Protein AF-A0AAV5LYI7-F1 (afdb_monomer)

Structure (mmCIF, N/CA/C/O backbone):
data_AF-A0AAV5LYI7-F1
#
_entry.id   AF-A0AAV5LYI7-F1
#
loop_
_atom_site.group_PDB
_atom_site.id
_atom_site.type_symbol
_atom_site.label_atom_id
_atom_site.label_alt_id
_atom_site.label_comp_id
_atom_site.label_asym_id
_atom_site.label_entity_id
_atom_site.lab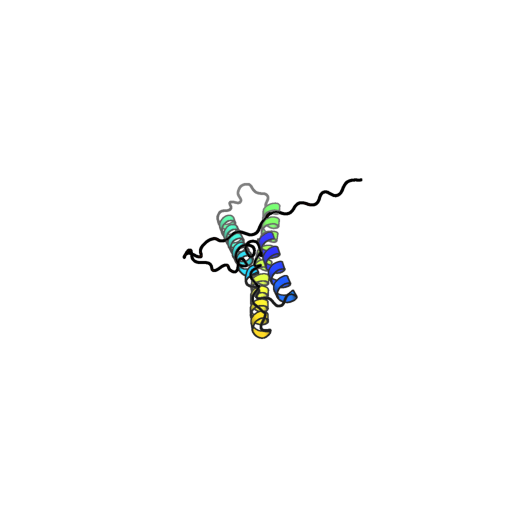el_seq_id
_atom_site.pdbx_PDB_ins_code
_atom_site.Cartn_x
_atom_site.Cartn_y
_atom_site.Cartn_z
_atom_site.occupancy
_atom_site.B_iso_or_equiv
_atom_site.auth_seq_id
_atom_site.auth_comp_id
_atom_site.auth_asym_id
_atom_site.auth_atom_id
_atom_site.pdbx_PDB_model_num
ATOM 1 N N . MET A 1 1 ? -6.287 7.628 2.946 1.00 91.44 1 MET A N 1
ATOM 2 C CA . MET A 1 1 ? -5.866 6.217 2.764 1.00 91.44 1 MET A CA 1
ATOM 3 C C . MET A 1 1 ? -6.330 5.652 1.419 1.00 91.44 1 MET A C 1
ATOM 5 O O . MET A 1 1 ? -5.469 5.401 0.588 1.00 91.44 1 MET A O 1
ATOM 9 N N . SER A 1 2 ? -7.636 5.504 1.145 1.00 94.38 2 SER A N 1
ATOM 10 C CA . SER A 1 2 ? -8.143 4.813 -0.065 1.00 94.38 2 SER A CA 1
ATOM 11 C C . SER A 1 2 ? -7.745 5.460 -1.397 1.00 94.38 2 SER A C 1
ATOM 13 O O . SER A 1 2 ? -7.255 4.774 -2.292 1.00 94.38 2 SER A O 1
ATOM 15 N N . ALA A 1 3 ? -7.916 6.780 -1.526 1.00 96.44 3 ALA A N 1
ATOM 16 C CA . ALA A 1 3 ? -7.575 7.503 -2.754 1.00 96.44 3 ALA A CA 1
ATOM 17 C C . ALA A 1 3 ? -6.075 7.408 -3.070 1.00 96.44 3 ALA A C 1
ATOM 19 O O . ALA A 1 3 ? -5.696 7.035 -4.176 1.00 96.44 3 ALA A O 1
ATOM 20 N N . GLU A 1 4 ? -5.228 7.677 -2.075 1.00 97.06 4 GLU A N 1
ATOM 21 C CA . GLU A 1 4 ? -3.770 7.576 -2.201 1.00 97.06 4 GLU A CA 1
ATOM 22 C C . GLU A 1 4 ? -3.329 6.137 -2.505 1.00 97.06 4 GLU A C 1
ATOM 24 O O . GLU A 1 4 ? -2.537 5.925 -3.415 1.00 97.06 4 GLU A O 1
ATOM 29 N N . SER A 1 5 ? -3.932 5.131 -1.861 1.00 96.00 5 SER A N 1
ATOM 30 C CA . SER A 1 5 ? -3.629 3.721 -2.159 1.00 96.00 5 SER A CA 1
ATOM 31 C C . SER A 1 5 ? -3.995 3.350 -3.599 1.00 96.00 5 SER A C 1
ATOM 33 O O . SER A 1 5 ? -3.229 2.697 -4.299 1.00 96.00 5 SER A O 1
ATOM 35 N N . SER A 1 6 ? -5.143 3.828 -4.085 1.00 96.56 6 SER A N 1
ATOM 36 C CA . SER A 1 6 ? -5.584 3.591 -5.465 1.00 96.56 6 SER A CA 1
ATOM 37 C C . SER A 1 6 ? -4.668 4.272 -6.484 1.00 96.56 6 SER A C 1
ATOM 39 O O . SER A 1 6 ? -4.447 3.739 -7.570 1.00 96.56 6 SER A O 1
ATOM 41 N N . LYS A 1 7 ? -4.135 5.457 -6.155 1.00 97.75 7 LYS A N 1
ATOM 42 C CA . LYS A 1 7 ? -3.123 6.138 -6.973 1.00 97.75 7 LYS A CA 1
ATOM 43 C C . LYS A 1 7 ? -1.820 5.343 -6.994 1.00 97.75 7 LYS A C 1
ATOM 45 O O . LYS A 1 7 ? -1.366 5.006 -8.078 1.00 97.75 7 LYS A O 1
ATOM 50 N N . ALA A 1 8 ? -1.296 4.957 -5.831 1.00 97.94 8 ALA A N 1
ATOM 51 C CA . ALA A 1 8 ? -0.081 4.153 -5.727 1.00 97.94 8 ALA A CA 1
ATOM 52 C C . ALA A 1 8 ? -0.185 2.842 -6.525 1.00 97.94 8 ALA A C 1
ATOM 54 O O . ALA A 1 8 ? 0.666 2.567 -7.364 1.00 97.94 8 ALA A O 1
ATOM 55 N N . LEU A 1 9 ? -1.255 2.062 -6.333 1.00 97.75 9 LEU A N 1
ATOM 56 C CA . LEU A 1 9 ? -1.458 0.798 -7.051 1.00 97.75 9 LEU A CA 1
ATOM 57 C C . LEU A 1 9 ? -1.556 0.987 -8.568 1.00 97.75 9 LEU A C 1
ATOM 59 O O . LEU A 1 9 ? -1.023 0.176 -9.322 1.00 97.75 9 LEU A O 1
ATOM 63 N N . ARG A 1 10 ? -2.205 2.062 -9.029 1.00 98.19 10 ARG A N 1
ATOM 64 C CA . ARG A 1 10 ? -2.276 2.379 -10.459 1.00 98.19 10 ARG A CA 1
ATOM 65 C C . ARG A 1 10 ? -0.913 2.756 -11.030 1.00 98.19 10 ARG A C 1
ATOM 67 O O . ARG A 1 10 ? -0.596 2.306 -12.128 1.00 98.19 10 ARG A O 1
ATOM 74 N N . GLU A 1 11 ? -0.121 3.549 -10.315 1.00 98.19 11 GLU A N 1
ATOM 75 C CA . GLU A 1 11 ? 1.241 3.892 -10.738 1.00 98.19 11 GLU A CA 1
ATOM 76 C C . GLU A 1 11 ? 2.127 2.642 -10.813 1.00 98.19 11 GLU A C 1
ATOM 78 O O . GLU A 1 11 ? 2.786 2.427 -11.825 1.00 98.19 11 GLU A O 1
ATOM 83 N N . LEU A 1 12 ? 2.061 1.753 -9.813 1.00 98.12 12 LEU A N 1
ATOM 84 C CA . LEU A 1 12 ? 2.777 0.470 -9.830 1.00 98.12 12 LEU A CA 1
ATOM 85 C C . LEU A 1 12 ? 2.350 -0.408 -11.016 1.00 98.12 12 LEU A C 1
ATOM 87 O O . LEU A 1 12 ? 3.196 -0.941 -11.730 1.00 98.12 12 LEU A O 1
ATOM 91 N N . ALA A 1 13 ? 1.045 -0.541 -11.264 1.00 98.31 13 ALA A N 1
ATOM 92 C CA . ALA A 1 13 ? 0.538 -1.311 -12.398 1.00 98.31 13 ALA A CA 1
ATOM 93 C C . ALA A 1 13 ? 0.966 -0.705 -13.745 1.00 98.31 13 ALA A C 1
ATOM 95 O O . ALA A 1 13 ? 1.312 -1.432 -14.677 1.00 98.31 13 ALA A O 1
ATOM 96 N N . THR A 1 14 ? 0.969 0.627 -13.839 1.00 97.88 14 THR A N 1
ATOM 97 C CA . THR A 1 14 ? 1.426 1.351 -15.029 1.00 97.88 14 THR A CA 1
ATOM 98 C C . THR A 1 14 ? 2.906 1.092 -15.267 1.00 97.88 14 THR A C 1
ATOM 100 O O . THR A 1 14 ? 3.254 0.673 -16.363 1.00 97.88 14 THR A O 1
ATOM 103 N N . ALA A 1 15 ? 3.741 1.225 -14.233 1.00 97.69 15 ALA A N 1
ATOM 104 C CA . ALA A 1 15 ? 5.176 0.964 -14.284 1.00 97.69 15 ALA A CA 1
ATOM 105 C C . ALA A 1 15 ? 5.505 -0.444 -14.803 1.00 97.69 15 ALA A C 1
ATOM 107 O O . ALA A 1 15 ? 6.341 -0.594 -15.693 1.00 97.69 15 ALA A O 1
ATOM 108 N N . ILE A 1 16 ? 4.792 -1.470 -14.325 1.00 98.00 16 ILE A N 1
ATOM 109 C CA . ILE A 1 16 ? 4.926 -2.844 -14.834 1.00 98.00 16 ILE A CA 1
ATOM 110 C C . ILE A 1 16 ? 4.546 -2.916 -16.316 1.00 98.00 16 ILE A C 1
ATOM 112 O O . ILE A 1 16 ? 5.291 -3.475 -17.118 1.00 98.00 16 ILE A O 1
ATOM 116 N N . LYS A 1 17 ? 3.401 -2.335 -16.695 1.00 97.94 17 LYS A N 1
ATOM 117 C CA . LYS A 1 17 ? 2.890 -2.366 -18.074 1.00 97.94 17 LYS A CA 1
ATOM 118 C C . LYS A 1 17 ? 3.830 -1.671 -19.062 1.00 97.94 17 LYS A C 1
ATOM 120 O O . LYS A 1 17 ? 3.960 -2.122 -20.196 1.00 97.94 17 LYS A O 1
ATOM 125 N N . THR A 1 18 ? 4.448 -0.566 -18.659 1.00 96.94 18 THR A N 1
ATOM 126 C CA . THR A 1 18 ? 5.344 0.235 -19.506 1.00 96.94 18 THR A CA 1
ATOM 127 C C . THR A 1 18 ? 6.814 -0.145 -19.356 1.00 96.94 18 THR A C 1
ATOM 129 O O . THR A 1 18 ? 7.649 0.397 -20.085 1.00 96.94 18 THR A O 1
ATOM 132 N N . MET A 1 19 ? 7.125 -1.072 -18.440 1.00 96.94 19 MET A N 1
ATOM 133 C CA . MET A 1 19 ? 8.480 -1.455 -18.033 1.00 96.94 19 MET A CA 1
ATOM 134 C C . MET A 1 19 ? 9.331 -0.236 -17.656 1.00 96.94 19 MET A C 1
ATOM 136 O O . MET A 1 19 ? 10.474 -0.095 -18.097 1.00 96.94 19 MET A O 1
ATOM 140 N N . THR A 1 20 ? 8.740 0.678 -16.887 1.00 97.06 20 THR A N 1
ATOM 141 C CA . THR A 1 20 ? 9.391 1.901 -16.403 1.00 97.06 20 THR A CA 1
ATOM 142 C C . THR A 1 20 ? 9.561 1.870 -14.893 1.00 97.06 20 THR A C 1
ATOM 144 O O . THR A 1 20 ? 8.746 1.269 -14.202 1.00 97.06 20 THR A O 1
ATOM 147 N N . GLU A 1 21 ? 10.570 2.564 -14.373 1.00 96.50 21 GLU A N 1
ATOM 148 C CA . GLU A 1 21 ? 10.820 2.661 -12.933 1.00 96.50 21 GLU A CA 1
ATOM 149 C C . GLU A 1 21 ? 9.567 3.107 -12.139 1.00 96.50 21 GLU A C 1
ATOM 151 O O . GLU A 1 21 ? 8.939 4.110 -12.492 1.00 96.50 21 GLU A O 1
ATOM 156 N N . PRO A 1 22 ? 9.197 2.410 -11.046 1.00 96.81 22 PRO A N 1
ATOM 157 C CA . PRO A 1 22 ? 7.951 2.638 -10.303 1.00 96.81 22 PRO A CA 1
ATOM 158 C C . PRO A 1 22 ? 8.010 3.809 -9.302 1.00 96.81 22 PRO A C 1
ATOM 160 O O . PRO A 1 22 ? 7.188 3.892 -8.388 1.00 96.81 22 PRO A O 1
ATOM 163 N N . SER A 1 23 ? 8.969 4.729 -9.444 1.00 94.62 23 SER A N 1
ATOM 164 C CA . SER A 1 23 ? 9.221 5.811 -8.478 1.00 94.62 23 SER A CA 1
ATOM 165 C C . SER A 1 23 ? 8.045 6.783 -8.304 1.00 94.62 23 SER A C 1
ATOM 167 O O . SER A 1 23 ? 7.903 7.380 -7.234 1.00 94.62 23 SER A O 1
ATOM 169 N N . SER A 1 24 ? 7.162 6.903 -9.303 1.00 94.94 24 SER A N 1
ATOM 170 C CA . SER A 1 24 ? 5.952 7.736 -9.237 1.00 94.94 24 SER A CA 1
ATOM 171 C C . SER A 1 24 ? 4.923 7.246 -8.210 1.00 94.94 24 SER A C 1
ATOM 173 O O . SER A 1 24 ? 4.087 8.031 -7.762 1.00 94.94 24 SER A O 1
ATOM 175 N N . ALA A 1 25 ? 4.986 5.977 -7.791 1.00 96.81 25 ALA A N 1
ATOM 176 C CA . ALA A 1 25 ? 4.080 5.417 -6.790 1.00 96.81 25 ALA A CA 1
ATOM 177 C C . ALA A 1 25 ? 4.434 5.831 -5.349 1.00 96.81 25 ALA A C 1
ATOM 179 O O . ALA A 1 25 ? 3.549 5.888 -4.489 1.00 96.81 25 ALA A O 1
ATOM 180 N N . SER A 1 26 ? 5.711 6.127 -5.075 1.00 95.81 26 SER A N 1
ATOM 181 C CA . SER A 1 26 ? 6.232 6.358 -3.720 1.00 95.81 26 SER A CA 1
ATOM 182 C C . SER A 1 26 ? 5.535 7.495 -2.962 1.00 95.81 26 SER A C 1
ATOM 184 O O . SER A 1 26 ? 5.152 7.267 -1.814 1.00 95.81 26 SER A O 1
ATOM 186 N N . PRO A 1 27 ? 5.281 8.682 -3.554 1.00 97.56 27 PRO A N 1
ATOM 187 C CA . PRO A 1 27 ? 4.596 9.764 -2.846 1.00 97.56 27 PRO A CA 1
ATOM 188 C C . PRO A 1 27 ? 3.196 9.364 -2.368 1.00 97.56 27 PRO A C 1
ATOM 190 O O . PRO A 1 27 ? 2.806 9.668 -1.244 1.00 97.56 27 PRO A O 1
ATOM 193 N N 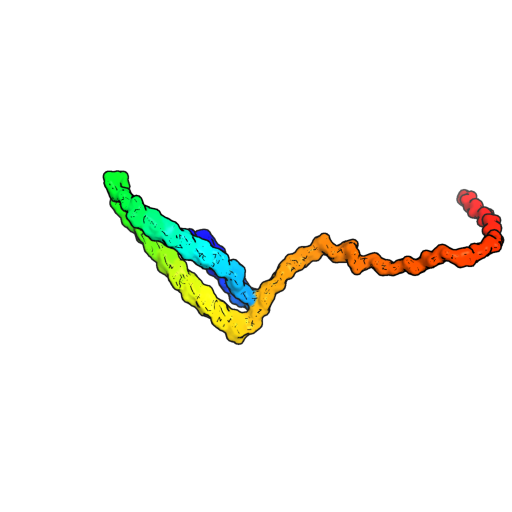. TYR A 1 28 ? 2.451 8.623 -3.191 1.00 98.00 28 TYR A N 1
ATOM 194 C CA . TYR A 1 28 ? 1.108 8.158 -2.846 1.00 98.00 28 TYR A CA 1
ATOM 195 C C . TYR A 1 28 ? 1.134 7.088 -1.745 1.00 98.00 28 TYR A C 1
ATOM 197 O O . TYR A 1 28 ? 0.281 7.084 -0.853 1.00 98.00 28 TYR A O 1
ATOM 205 N N . LEU A 1 29 ? 2.133 6.200 -1.764 1.00 96.75 29 LEU A N 1
ATOM 206 C CA . LEU A 1 29 ? 2.343 5.226 -0.694 1.00 96.75 29 LEU A CA 1
ATOM 207 C C . LEU A 1 29 ? 2.649 5.930 0.636 1.00 96.75 29 LEU A C 1
ATOM 209 O O . LEU A 1 29 ? 1.989 5.640 1.634 1.00 96.75 29 LEU A O 1
ATOM 213 N N . GLU A 1 30 ? 3.559 6.899 0.654 1.00 97.56 30 GLU A N 1
ATOM 214 C CA . GLU A 1 30 ? 3.892 7.645 1.874 1.00 97.56 30 GLU A CA 1
ATOM 215 C C . GLU A 1 30 ? 2.717 8.498 2.377 1.00 97.56 30 GLU A C 1
ATOM 217 O O . GLU A 1 30 ? 2.396 8.470 3.568 1.00 97.56 30 GLU A O 1
ATOM 222 N N . ASN A 1 31 ? 1.969 9.151 1.482 1.00 97.62 31 ASN A N 1
ATOM 223 C CA . ASN A 1 31 ? 0.736 9.855 1.845 1.00 97.62 31 ASN A CA 1
ATOM 224 C C . ASN A 1 31 ? -0.307 8.914 2.467 1.00 97.62 31 ASN A C 1
ATOM 226 O O . ASN A 1 31 ? -1.011 9.289 3.409 1.00 97.62 31 ASN A O 1
ATOM 230 N N . SER A 1 32 ? -0.419 7.677 1.969 1.00 96.25 32 SER A N 1
ATOM 231 C CA . SER A 1 32 ? -1.333 6.688 2.543 1.00 96.25 32 SER A CA 1
ATOM 232 C C . SER A 1 32 ? -0.946 6.318 3.982 1.00 96.25 32 SER A C 1
ATOM 234 O O . SER A 1 32 ? -1.827 6.279 4.846 1.00 96.25 32 SER A O 1
ATOM 236 N N . LYS A 1 33 ? 0.356 6.148 4.265 1.00 96.88 33 LYS A N 1
ATOM 237 C CA . LYS A 1 33 ? 0.889 5.881 5.612 1.00 96.88 33 LYS A CA 1
ATOM 238 C C . LYS A 1 33 ? 0.719 7.074 6.539 1.00 96.88 33 LYS A C 1
ATOM 240 O O . LYS A 1 33 ? 0.337 6.899 7.692 1.00 96.88 33 LYS A O 1
ATOM 245 N N . SER A 1 34 ? 0.943 8.284 6.033 1.00 97.38 34 SER A N 1
ATOM 246 C CA . SER A 1 34 ? 0.675 9.511 6.779 1.00 97.38 34 SER A CA 1
ATOM 247 C C . SER A 1 34 ? -0.794 9.565 7.208 1.00 97.38 34 SER A C 1
ATOM 249 O O . SER A 1 34 ? -1.094 9.672 8.396 1.00 97.38 34 SER A O 1
ATOM 251 N N . ALA A 1 35 ? -1.728 9.341 6.276 1.00 95.81 35 ALA A N 1
ATOM 252 C CA . ALA A 1 35 ? -3.157 9.296 6.584 1.00 95.81 35 ALA A CA 1
ATOM 253 C C . ALA A 1 35 ? -3.526 8.195 7.601 1.00 95.81 35 ALA A C 1
ATOM 255 O O . ALA A 1 35 ? -4.382 8.415 8.455 1.00 95.81 35 ALA A O 1
ATOM 256 N N . MET A 1 36 ? -2.872 7.031 7.544 1.00 95.00 36 MET A N 1
ATOM 257 C CA . MET A 1 36 ? -3.014 5.978 8.557 1.00 95.00 36 MET A CA 1
ATOM 258 C C . MET A 1 36 ? -2.540 6.445 9.939 1.00 95.00 36 MET A C 1
ATOM 260 O O . MET A 1 36 ? -3.209 6.188 10.939 1.00 95.00 36 MET A O 1
ATOM 264 N N . ASN A 1 37 ? -1.398 7.128 10.013 1.00 94.44 37 ASN A N 1
ATOM 265 C CA . ASN A 1 37 ? -0.874 7.651 11.272 1.00 94.44 37 ASN A CA 1
ATOM 266 C C . ASN A 1 37 ? -1.800 8.721 11.859 1.00 94.44 37 ASN A C 1
ATOM 268 O O . ASN A 1 37 ? -2.078 8.684 13.054 1.00 94.44 37 ASN A O 1
ATOM 272 N N . HIS A 1 38 ? -2.347 9.609 11.023 1.00 94.25 38 HIS A N 1
ATOM 2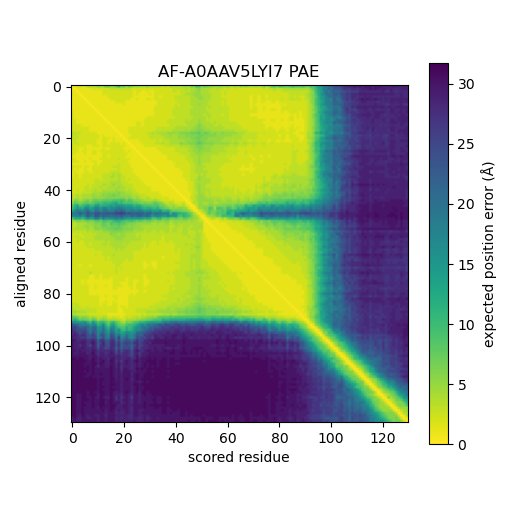73 C CA . HIS A 1 38 ? -3.359 10.578 11.446 1.00 94.25 38 HIS A CA 1
ATOM 274 C C . HIS A 1 38 ? -4.604 9.897 12.020 1.00 94.25 38 HIS A C 1
ATOM 276 O O . HIS A 1 38 ? -5.069 10.287 13.088 1.00 94.25 38 HIS A O 1
ATOM 282 N N . LEU A 1 39 ? -5.102 8.843 11.367 1.00 92.00 39 LEU A N 1
ATOM 283 C CA . LEU A 1 39 ? -6.219 8.049 11.882 1.00 92.00 39 LEU A CA 1
ATOM 284 C C . LEU A 1 39 ? -5.882 7.394 13.229 1.00 92.00 39 LEU A C 1
ATOM 286 O O . LEU A 1 39 ? -6.689 7.435 14.152 1.00 92.00 39 LEU A O 1
ATOM 290 N N . LYS A 1 40 ? -4.678 6.827 13.371 1.00 90.50 40 LYS A N 1
ATOM 291 C CA . LYS A 1 40 ? -4.215 6.233 14.634 1.00 90.50 40 LYS A CA 1
ATOM 292 C C . LYS A 1 40 ? -4.171 7.260 15.766 1.00 90.50 40 LYS A C 1
ATOM 294 O O . LYS A 1 40 ? -4.522 6.914 16.888 1.00 90.50 40 LYS A O 1
ATOM 299 N N . THR A 1 41 ? -3.733 8.486 15.491 1.00 92.25 41 THR A N 1
ATOM 300 C CA . THR A 1 41 ? -3.750 9.579 16.473 1.00 92.25 41 THR A CA 1
ATOM 301 C C . THR A 1 41 ? -5.181 9.970 16.825 1.00 92.25 41 THR A C 1
ATOM 303 O O . THR A 1 41 ? -5.532 9.946 17.996 1.00 92.25 41 THR A O 1
ATOM 306 N N . ALA A 1 42 ? -6.040 10.193 15.827 1.00 89.50 42 ALA A N 1
ATOM 307 C CA . ALA A 1 42 ? -7.440 10.546 16.057 1.00 89.50 42 ALA A CA 1
ATOM 308 C C . ALA A 1 42 ? -8.189 9.501 16.905 1.00 89.50 42 ALA A C 1
ATOM 310 O O . ALA A 1 42 ? -8.987 9.863 17.759 1.00 89.50 42 ALA A O 1
ATOM 311 N N . LEU A 1 43 ? -7.903 8.207 16.714 1.00 86.44 43 LEU A N 1
ATOM 312 C CA . LEU A 1 43 ? -8.482 7.129 17.523 1.00 86.44 43 LEU A CA 1
ATOM 313 C C . LEU A 1 43 ? -7.975 7.105 18.971 1.00 86.44 43 LEU A C 1
ATOM 315 O O . LEU A 1 43 ? -8.702 6.652 19.847 1.00 86.44 43 LEU A O 1
ATOM 319 N N . LYS A 1 44 ? -6.744 7.559 19.237 1.00 86.31 44 LYS A N 1
ATOM 320 C CA . LYS A 1 44 ? -6.233 7.693 20.613 1.00 86.31 44 LYS A CA 1
ATOM 321 C C . LYS A 1 44 ? -6.897 8.846 21.355 1.00 86.31 44 LYS A C 1
ATOM 323 O O . LYS A 1 44 ? -7.088 8.745 22.561 1.00 86.31 44 LYS A O 1
ATOM 328 N N . ASP A 1 45 ? -7.235 9.902 20.624 1.00 87.56 45 ASP A N 1
ATOM 329 C CA . ASP A 1 45 ? -7.857 11.109 21.168 1.00 87.56 45 ASP A CA 1
ATOM 330 C C . ASP A 1 45 ? -9.395 10.995 21.229 1.00 87.56 45 ASP A C 1
ATOM 332 O O . ASP A 1 45 ? -10.076 11.890 21.728 1.00 87.56 45 ASP A O 1
ATOM 336 N N . PHE A 1 46 ? -9.961 9.901 20.709 1.00 85.25 46 PHE A N 1
ATOM 337 C CA . PHE A 1 46 ? -11.400 9.677 20.628 1.00 85.25 46 PHE A CA 1
ATOM 338 C C . PHE A 1 46 ? -12.019 9.372 22.004 1.00 85.25 46 PHE A C 1
ATOM 340 O O . PHE A 1 46 ? -11.536 8.506 22.733 1.00 85.25 46 PHE A O 1
ATOM 347 N N . SER A 1 47 ? -13.137 10.036 22.324 1.00 81.06 47 SER A N 1
ATOM 348 C CA . SER A 1 47 ? -13.952 9.780 23.521 1.00 81.06 47 SER A CA 1
ATOM 349 C C . SER A 1 47 ? -15.310 9.181 23.146 1.00 81.06 47 SER A C 1
ATOM 351 O O . SER A 1 47 ? -15.947 9.607 22.185 1.00 81.06 47 SER A O 1
ATOM 353 N N . LEU A 1 48 ? -15.755 8.188 23.917 1.00 80.00 48 LEU A N 1
ATOM 354 C CA . LEU A 1 48 ? -16.905 7.328 23.607 1.00 80.00 48 LEU A CA 1
ATOM 355 C C . LEU A 1 48 ? -18.246 7.854 24.160 1.00 80.00 48 LEU A C 1
ATOM 357 O O . LEU A 1 48 ? -19.291 7.286 23.865 1.00 80.00 48 LEU A O 1
ATOM 361 N N . GLU A 1 49 ? -18.221 8.921 24.960 1.00 78.50 49 GLU A N 1
ATOM 362 C CA . GLU A 1 49 ? -19.315 9.353 25.854 1.00 78.50 49 GLU A CA 1
ATOM 363 C C . GLU A 1 49 ? -20.657 9.692 25.159 1.00 78.50 49 GLU A C 1
ATOM 365 O O . GLU A 1 49 ? -21.678 9.809 25.830 1.00 78.50 49 GLU A O 1
ATOM 370 N N . SER A 1 50 ? -20.703 9.836 23.830 1.00 67.12 50 SER A N 1
ATOM 371 C CA . SER A 1 50 ? -21.918 10.256 23.104 1.00 67.12 50 SER A CA 1
ATOM 372 C C . SER A 1 50 ? -22.119 9.621 21.721 1.00 67.12 50 SER A C 1
ATOM 374 O O . SER A 1 50 ? -22.956 10.088 20.948 1.00 67.12 50 SER A O 1
ATOM 376 N N . THR A 1 51 ? -21.365 8.571 21.379 1.00 76.31 51 THR A N 1
ATOM 377 C CA . THR A 1 51 ? -21.368 8.008 20.015 1.00 76.31 51 THR A CA 1
ATOM 378 C C . THR A 1 51 ? -22.019 6.625 19.964 1.00 76.31 51 THR A C 1
ATOM 380 O O . THR A 1 51 ? -21.778 5.786 20.829 1.00 76.31 51 THR A O 1
ATOM 383 N N . ASP A 1 52 ? -22.815 6.366 18.921 1.00 88.62 52 ASP A N 1
ATOM 384 C CA . ASP A 1 52 ? -23.375 5.040 18.639 1.00 88.62 52 ASP A CA 1
ATOM 385 C C . ASP A 1 52 ? -22.257 3.993 18.472 1.00 88.62 52 ASP A C 1
ATOM 387 O O . ASP A 1 52 ? -21.420 4.073 17.567 1.00 88.62 52 ASP A O 1
ATOM 391 N N . LEU A 1 53 ? -22.259 2.989 19.352 1.00 87.75 53 LEU A N 1
ATOM 392 C CA . LEU A 1 53 ? -21.273 1.910 19.366 1.00 87.75 53 LEU A CA 1
ATOM 393 C C . LEU A 1 53 ? -21.271 1.112 18.061 1.00 87.75 53 LEU A C 1
ATOM 395 O O . LEU A 1 53 ? -20.210 0.654 17.633 1.00 87.75 53 LEU A O 1
ATOM 399 N N . LEU A 1 54 ? -22.432 0.953 17.417 1.00 90.38 54 LEU A N 1
ATOM 400 C CA . LEU A 1 54 ? -22.523 0.237 16.149 1.00 90.38 54 LEU A CA 1
ATOM 401 C C . LEU A 1 54 ? -21.805 1.014 15.040 1.00 90.38 54 LEU A C 1
ATOM 403 O O . LEU A 1 54 ? -21.000 0.433 14.308 1.00 90.38 54 LEU A O 1
ATOM 407 N N . ALA A 1 55 ? -22.034 2.326 14.961 1.00 87.94 55 ALA A N 1
ATOM 408 C CA . ALA A 1 55 ? -21.325 3.202 14.035 1.00 87.94 55 ALA A CA 1
ATOM 409 C C . ALA A 1 55 ? -19.804 3.197 14.282 1.00 87.94 55 ALA A C 1
ATOM 411 O O . ALA A 1 55 ? -19.029 3.108 13.326 1.00 87.94 55 ALA A O 1
ATOM 412 N N . ILE A 1 56 ? -19.362 3.212 15.548 1.00 88.06 56 ILE A N 1
ATOM 413 C CA . ILE A 1 56 ? -17.934 3.098 15.899 1.00 88.06 56 ILE A CA 1
ATOM 414 C C . ILE A 1 56 ? -17.360 1.763 15.425 1.00 88.06 56 ILE A C 1
ATOM 416 O O . ILE A 1 56 ? -16.302 1.739 14.798 1.00 88.06 56 ILE A O 1
ATOM 420 N N . LEU A 1 57 ? -18.047 0.650 15.694 1.00 89.38 57 LEU A N 1
ATOM 421 C CA . LEU A 1 57 ? -17.593 -0.685 15.308 1.00 89.38 57 LEU A CA 1
ATOM 422 C C . LEU A 1 57 ? -17.439 -0.813 13.787 1.00 89.38 57 LEU A C 1
ATOM 424 O O . LEU A 1 57 ? -16.441 -1.350 13.295 1.00 89.38 57 LEU A O 1
ATOM 428 N N . GLN A 1 58 ? -18.410 -0.295 13.034 1.00 92.38 58 GLN A N 1
ATOM 429 C CA . GLN A 1 58 ? -18.363 -0.272 11.575 1.00 92.38 58 GLN A CA 1
ATOM 430 C C . GLN A 1 58 ? -17.206 0.596 11.068 1.00 92.38 58 GLN A C 1
ATOM 432 O O . GLN A 1 58 ? -16.415 0.139 10.238 1.00 92.38 58 GLN A O 1
ATOM 437 N N . ALA A 1 59 ? -17.049 1.810 11.603 1.00 89.44 59 ALA A N 1
ATOM 438 C CA . ALA A 1 59 ? -15.952 2.704 11.242 1.00 89.44 59 ALA A CA 1
ATOM 439 C C . ALA A 1 59 ? -14.579 2.083 11.555 1.00 89.44 59 ALA A C 1
ATOM 441 O O . ALA A 1 59 ? -13.678 2.122 10.715 1.00 89.44 59 ALA A O 1
ATOM 442 N N . ALA A 1 60 ? -14.431 1.447 12.719 1.00 89.56 60 ALA A N 1
ATOM 443 C CA . ALA A 1 60 ? -13.214 0.752 13.128 1.00 89.56 60 ALA A CA 1
ATOM 444 C C . ALA A 1 60 ? -12.897 -0.442 12.215 1.00 89.56 60 ALA A C 1
ATOM 446 O O . ALA A 1 60 ? -11.738 -0.668 11.869 1.00 89.56 60 ALA A O 1
ATOM 447 N N . THR A 1 61 ? -13.921 -1.173 11.768 1.00 94.62 61 THR A N 1
ATOM 448 C CA . THR A 1 61 ? -13.764 -2.289 10.827 1.00 94.62 61 THR A CA 1
ATOM 449 C C . THR A 1 61 ? -13.266 -1.792 9.471 1.00 94.62 61 THR A C 1
ATOM 451 O O . THR A 1 61 ? -12.281 -2.312 8.946 1.00 94.62 61 THR A O 1
ATOM 454 N N . VAL A 1 62 ? -13.882 -0.739 8.923 1.00 94.38 62 VAL A N 1
ATOM 455 C CA . VAL A 1 62 ? -13.428 -0.118 7.668 1.00 94.38 62 VAL A CA 1
ATOM 456 C C . VAL A 1 62 ? -11.997 0.408 7.814 1.00 94.38 62 VAL A C 1
ATOM 458 O O . VAL A 1 62 ? -11.155 0.144 6.957 1.00 94.38 62 VAL A O 1
ATOM 461 N N . ALA A 1 63 ? -11.687 1.092 8.917 1.00 92.00 63 ALA A N 1
ATOM 462 C CA . ALA A 1 63 ? -10.338 1.551 9.235 1.00 92.00 63 ALA A CA 1
ATOM 463 C C . ALA A 1 63 ? -9.321 0.399 9.268 1.00 92.00 63 ALA A C 1
ATOM 465 O O . ALA A 1 63 ? -8.255 0.506 8.664 1.00 92.00 63 ALA A O 1
ATOM 466 N N . SER A 1 64 ? -9.659 -0.713 9.927 1.00 94.50 64 SER A N 1
ATOM 467 C CA . SER A 1 64 ? -8.807 -1.903 10.016 1.00 94.50 64 SER A CA 1
ATOM 468 C C . SER A 1 64 ? -8.512 -2.495 8.636 1.00 94.50 64 SER A C 1
ATOM 470 O O . SER A 1 64 ? -7.349 -2.722 8.302 1.00 94.50 64 SER A O 1
ATOM 472 N N . ILE A 1 65 ? -9.534 -2.637 7.787 1.00 96.06 65 ILE A N 1
ATOM 473 C CA . ILE A 1 65 ? -9.371 -3.106 6.404 1.00 96.06 65 ILE A CA 1
ATOM 474 C C . ILE A 1 65 ? -8.444 -2.170 5.618 1.00 96.06 65 ILE A C 1
ATOM 476 O O . ILE A 1 65 ? -7.536 -2.627 4.925 1.00 96.06 65 ILE A O 1
ATOM 480 N N . LEU A 1 66 ? -8.628 -0.853 5.743 1.00 95.25 66 LEU A N 1
ATOM 481 C CA . LEU A 1 66 ? -7.781 0.129 5.061 1.00 95.25 66 LEU A CA 1
ATOM 482 C C . LEU A 1 66 ? -6.317 0.062 5.520 1.00 95.25 66 LEU A C 1
ATOM 484 O O . LEU A 1 66 ? -5.417 0.264 4.704 1.00 95.25 66 LEU A O 1
ATOM 488 N N . VAL A 1 67 ? -6.062 -0.239 6.795 1.00 95.12 67 VAL A N 1
ATOM 489 C CA . VAL A 1 67 ? -4.705 -0.466 7.316 1.00 95.12 67 VAL A CA 1
ATOM 490 C C . VAL A 1 67 ? -4.081 -1.714 6.691 1.00 95.12 67 VAL A C 1
ATOM 492 O O . VAL A 1 67 ? -2.936 -1.664 6.240 1.00 95.12 67 VAL A O 1
ATOM 495 N N . GLU A 1 68 ? -4.823 -2.820 6.613 1.00 96.19 68 GLU A N 1
ATOM 496 C CA . GLU A 1 68 ? -4.334 -4.052 5.980 1.00 96.19 68 GLU A CA 1
ATOM 497 C C . GLU A 1 68 ? -4.044 -3.862 4.484 1.00 96.19 68 GLU A C 1
ATOM 499 O O . GLU A 1 68 ? -3.037 -4.365 3.977 1.00 96.19 68 GLU A O 1
ATOM 504 N N . ILE A 1 69 ? -4.851 -3.058 3.783 1.00 95.81 69 ILE A N 1
ATOM 505 C CA . ILE A 1 69 ? -4.596 -2.683 2.385 1.00 95.81 69 ILE A CA 1
ATOM 506 C C . ILE A 1 69 ? -3.249 -1.963 2.241 1.00 95.81 69 ILE A C 1
ATOM 508 O O . ILE A 1 69 ? -2.478 -2.307 1.345 1.00 95.81 69 ILE A O 1
ATOM 512 N N . ILE A 1 70 ? -2.925 -1.009 3.121 1.00 96.50 70 ILE A N 1
ATOM 513 C CA . ILE A 1 70 ? -1.640 -0.288 3.066 1.00 96.50 70 ILE A CA 1
ATOM 514 C C . ILE A 1 70 ? -0.466 -1.248 3.281 1.00 96.50 70 ILE A C 1
ATOM 516 O O . ILE A 1 70 ? 0.497 -1.210 2.517 1.00 96.50 70 ILE A O 1
ATOM 520 N N . LYS A 1 71 ? -0.557 -2.162 4.255 1.00 96.19 71 LYS A N 1
ATOM 521 C CA . LYS A 1 71 ? 0.485 -3.179 4.490 1.00 96.19 71 LYS A CA 1
ATOM 522 C C . LYS A 1 71 ? 0.682 -4.093 3.279 1.00 96.19 71 LYS A C 1
ATOM 524 O O . LYS A 1 71 ? 1.808 -4.447 2.934 1.00 96.19 71 LYS A O 1
ATOM 529 N N . CYS A 1 72 ? -0.407 -4.503 2.629 1.00 96.88 72 CYS A N 1
ATOM 530 C CA . CYS A 1 72 ? -0.339 -5.288 1.399 1.00 96.88 72 CYS A CA 1
ATOM 531 C C . CYS A 1 72 ? 0.340 -4.490 0.275 1.00 96.88 72 CYS A C 1
ATOM 533 O O . CYS A 1 72 ? 1.248 -4.985 -0.391 1.00 96.88 72 CYS A O 1
ATOM 535 N N . MET A 1 73 ? -0.035 -3.222 0.125 1.00 96.31 73 MET A N 1
ATOM 536 C CA . MET A 1 73 ? 0.534 -2.315 -0.865 1.00 96.31 73 MET A CA 1
ATOM 537 C C . MET A 1 73 ? 2.035 -2.066 -0.663 1.00 96.31 73 MET A C 1
ATOM 539 O O . MET A 1 73 ? 2.755 -1.987 -1.653 1.00 96.31 73 MET A O 1
ATOM 543 N N . GLU A 1 74 ? 2.542 -2.005 0.573 1.00 96.75 74 GLU A N 1
ATOM 544 C CA . GLU A 1 74 ? 3.990 -1.947 0.842 1.00 96.75 74 GLU A CA 1
ATOM 545 C C . GLU A 1 74 ? 4.724 -3.173 0.283 1.00 96.75 74 GLU A C 1
ATOM 547 O O . GLU A 1 74 ? 5.771 -3.038 -0.355 1.00 96.75 74 GLU A O 1
ATOM 552 N N . LYS A 1 75 ? 4.160 -4.372 0.481 1.00 98.19 75 LYS A N 1
ATOM 553 C CA . LYS A 1 75 ? 4.726 -5.621 -0.052 1.00 98.19 75 LYS A CA 1
ATOM 554 C C . LYS A 1 75 ? 4.709 -5.627 -1.578 1.00 98.19 75 LYS A C 1
ATOM 556 O O . LYS A 1 75 ? 5.711 -5.996 -2.185 1.00 98.19 75 LYS A O 1
ATOM 561 N N . ILE A 1 76 ? 3.603 -5.188 -2.184 1.00 98.00 76 ILE A N 1
ATOM 562 C CA . ILE A 1 76 ? 3.479 -5.059 -3.642 1.00 98.00 76 ILE A CA 1
ATOM 563 C C . ILE A 1 76 ? 4.509 -4.057 -4.165 1.00 98.00 76 ILE A C 1
ATOM 565 O O . ILE A 1 76 ? 5.265 -4.394 -5.067 1.00 98.00 76 ILE A O 1
ATOM 569 N N . SER A 1 77 ? 4.595 -2.863 -3.574 1.00 97.88 77 SER A N 1
ATOM 570 C CA . SER A 1 77 ? 5.563 -1.833 -3.964 1.00 97.88 77 SER A CA 1
ATOM 571 C C . SER A 1 77 ? 6.993 -2.371 -3.924 1.00 97.88 77 SER A C 1
ATOM 573 O O . SER A 1 77 ? 7.712 -2.294 -4.918 1.00 97.88 77 SER A O 1
ATOM 575 N N . LYS A 1 78 ? 7.378 -3.032 -2.824 1.00 98.31 78 LY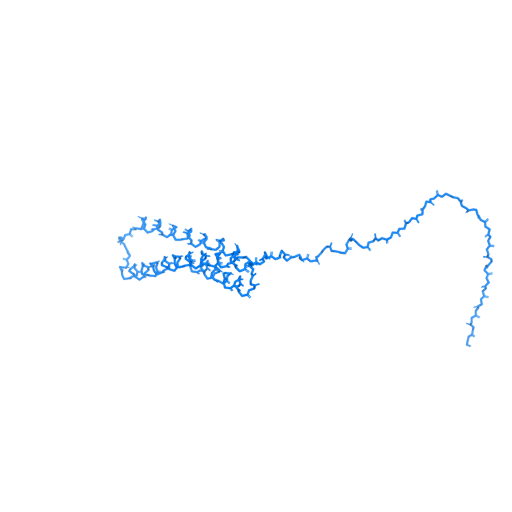S A N 1
ATOM 576 C CA . LYS A 1 78 ? 8.690 -3.678 -2.706 1.00 98.31 78 LYS A CA 1
ATOM 577 C C . LYS A 1 78 ? 8.919 -4.715 -3.809 1.00 98.31 78 LYS A C 1
ATOM 579 O O . LYS A 1 78 ? 9.964 -4.692 -4.448 1.00 98.31 78 LYS A O 1
ATOM 584 N N . ALA A 1 79 ? 7.958 -5.607 -4.045 1.00 98.50 79 ALA A N 1
ATOM 585 C CA . ALA A 1 79 ? 8.076 -6.636 -5.076 1.00 98.50 79 ALA A CA 1
ATOM 586 C C . ALA A 1 79 ? 8.222 -6.034 -6.483 1.00 98.50 79 ALA A C 1
ATOM 588 O O . ALA A 1 79 ? 9.045 -6.500 -7.264 1.00 98.50 79 ALA A O 1
ATOM 589 N N . VAL A 1 80 ? 7.473 -4.972 -6.789 1.00 98.25 80 VAL A N 1
ATOM 590 C CA . VAL A 1 80 ? 7.552 -4.266 -8.075 1.00 98.25 80 VAL A CA 1
ATOM 591 C C . VAL A 1 80 ? 8.887 -3.538 -8.229 1.00 98.25 80 VAL A C 1
ATOM 593 O O . VAL A 1 80 ? 9.471 -3.591 -9.304 1.00 98.25 80 VAL A O 1
ATOM 596 N N . HIS A 1 81 ? 9.420 -2.922 -7.170 1.00 97.94 81 HIS A N 1
ATOM 597 C CA . HIS A 1 81 ? 10.764 -2.335 -7.193 1.00 97.94 81 HIS A CA 1
ATOM 598 C C . HIS A 1 81 ? 11.856 -3.385 -7.443 1.00 97.94 81 HIS A C 1
ATOM 600 O O . HIS A 1 81 ? 12.765 -3.142 -8.233 1.00 97.94 81 HIS A O 1
ATOM 606 N N . GLU A 1 82 ? 11.780 -4.555 -6.806 1.00 98.44 82 GLU A N 1
ATOM 607 C CA . GLU A 1 82 ? 12.739 -5.639 -7.059 1.00 98.44 82 GLU A CA 1
ATOM 608 C C . GLU A 1 82 ? 12.598 -6.210 -8.478 1.00 98.44 82 GLU A C 1
ATOM 610 O O . GLU A 1 82 ? 13.601 -6.417 -9.162 1.00 98.44 82 GLU A O 1
ATOM 615 N N . LEU A 1 83 ? 11.364 -6.375 -8.967 1.00 98.06 83 LEU A N 1
ATOM 616 C CA . LEU A 1 83 ? 11.099 -6.743 -10.359 1.00 98.06 83 LEU A CA 1
ATOM 617 C C . LEU A 1 83 ? 11.703 -5.723 -11.335 1.00 98.06 83 LEU A C 1
ATOM 619 O O . LEU A 1 83 ? 12.369 -6.126 -12.284 1.00 98.06 83 LEU A O 1
ATOM 623 N N . SER A 1 84 ? 11.513 -4.424 -11.082 1.00 97.81 84 SER A N 1
ATOM 624 C CA . SER A 1 84 ? 12.039 -3.318 -11.896 1.00 97.81 84 SER A CA 1
ATOM 625 C C . SER A 1 84 ? 13.550 -3.428 -12.087 1.00 97.81 84 SER A C 1
ATOM 627 O O . SER A 1 84 ? 14.050 -3.380 -13.212 1.00 97.81 84 SER A O 1
ATOM 629 N N . LYS A 1 85 ? 14.277 -3.682 -10.991 1.00 97.69 85 LYS A N 1
ATOM 630 C CA . LYS A 1 85 ? 15.734 -3.861 -11.004 1.00 97.69 85 LYS A CA 1
ATOM 631 C C . LYS A 1 85 ? 16.151 -5.096 -11.801 1.00 97.69 85 LYS A C 1
ATOM 633 O O . LYS A 1 85 ? 17.029 -5.001 -12.655 1.00 97.69 85 LYS A O 1
ATOM 638 N N . LEU A 1 86 ? 15.524 -6.245 -11.537 1.00 98.19 86 LEU A N 1
ATOM 639 C CA . LEU A 1 86 ? 15.861 -7.515 -12.192 1.00 98.19 86 LEU A CA 1
ATOM 640 C C . LEU A 1 86 ? 15.574 -7.483 -13.696 1.00 98.19 86 LEU A C 1
ATOM 642 O O . LEU A 1 86 ? 16.379 -7.958 -14.494 1.00 98.19 86 LEU A O 1
ATOM 646 N N . ALA A 1 87 ? 14.448 -6.889 -14.082 1.00 97.25 87 ALA A N 1
ATOM 647 C CA . ALA A 1 87 ? 14.032 -6.752 -15.472 1.00 97.25 87 ALA A CA 1
ATOM 648 C C . ALA A 1 87 ? 14.639 -5.524 -16.171 1.00 97.25 87 ALA A C 1
ATOM 650 O O . ALA A 1 87 ? 14.373 -5.312 -17.353 1.00 97.25 87 ALA A O 1
ATOM 651 N N . ARG A 1 88 ? 15.461 -4.733 -15.463 1.00 97.25 88 ARG A N 1
ATOM 652 C CA . ARG A 1 88 ? 16.138 -3.530 -15.971 1.00 97.25 88 ARG A CA 1
ATOM 653 C C . ARG A 1 88 ? 15.151 -2.561 -16.628 1.00 97.25 88 ARG A C 1
ATOM 655 O O . ARG A 1 88 ? 15.349 -2.140 -17.769 1.00 97.25 88 ARG A O 1
ATOM 662 N N . PHE A 1 89 ? 14.071 -2.246 -15.915 1.00 97.56 89 PHE A N 1
ATOM 663 C CA . PHE A 1 89 ? 13.102 -1.248 -16.362 1.00 97.56 89 PHE A CA 1
ATOM 664 C C . PHE A 1 89 ? 13.809 0.076 -16.663 1.00 97.56 89 PHE A C 1
ATOM 666 O O . PHE A 1 89 ? 14.804 0.444 -16.036 1.00 97.56 89 PHE A O 1
ATOM 673 N N . LYS A 1 90 ? 13.304 0.792 -17.665 1.00 94.81 90 LYS A N 1
ATOM 674 C CA . LYS A 1 90 ? 13.872 2.080 -18.070 1.00 94.81 90 LYS A CA 1
ATOM 675 C C . LYS A 1 90 ? 13.396 3.185 -17.133 1.00 94.81 90 LYS A C 1
ATOM 677 O O . LYS A 1 90 ? 12.308 3.112 -16.566 1.00 94.81 90 LYS A O 1
ATOM 682 N N . ASN A 1 91 ? 14.168 4.256 -17.016 1.00 88.88 91 ASN A N 1
ATOM 683 C CA . ASN A 1 91 ? 13.669 5.449 -16.343 1.00 88.88 91 ASN A CA 1
ATOM 684 C C . ASN A 1 91 ? 12.458 6.001 -17.107 1.00 88.88 91 ASN A C 1
ATOM 686 O O 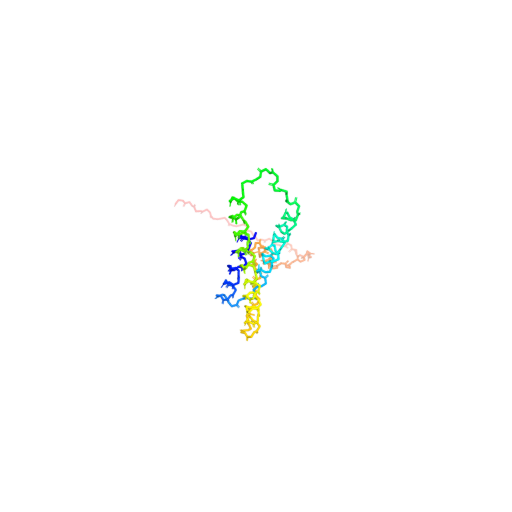. ASN A 1 91 ? 12.387 5.902 -18.334 1.00 88.88 91 ASN A O 1
ATOM 690 N N . ALA A 1 92 ? 11.489 6.561 -16.385 1.00 76.31 92 ALA A N 1
ATOM 691 C CA . ALA A 1 92 ? 10.439 7.329 -17.033 1.00 76.31 92 ALA A CA 1
ATOM 692 C C . ALA A 1 92 ? 11.097 8.548 -17.696 1.00 76.31 92 ALA A C 1
ATOM 694 O O . ALA A 1 92 ? 11.688 9.379 -17.007 1.00 76.31 92 ALA A O 1
ATOM 695 N N . GLU A 1 93 ? 11.035 8.626 -19.027 1.00 70.62 93 GLU A N 1
ATOM 696 C CA . GLU A 1 93 ? 11.489 9.810 -19.753 1.00 70.62 93 GLU A CA 1
ATOM 697 C C . GLU A 1 93 ? 10.710 11.017 -19.218 1.00 70.62 93 GLU A C 1
ATOM 699 O O . GLU A 1 93 ? 9.472 10.964 -19.178 1.00 70.62 93 GLU A O 1
ATOM 704 N N . PRO A 1 94 ? 11.378 12.103 -18.789 1.00 61.94 94 PRO A N 1
ATOM 705 C CA . PRO A 1 94 ? 10.663 13.331 -18.515 1.00 61.94 94 PRO A CA 1
ATOM 706 C C . PRO A 1 94 ? 9.951 13.704 -19.809 1.00 61.94 94 PRO A C 1
ATOM 708 O O . PRO A 1 94 ? 10.588 13.804 -20.858 1.00 61.94 94 PRO A O 1
ATOM 711 N N . THR A 1 95 ? 8.631 13.879 -19.756 1.00 54.19 95 THR A N 1
ATOM 712 C CA . THR A 1 95 ? 7.862 14.399 -20.884 1.00 54.19 95 THR A CA 1
ATOM 713 C C . THR A 1 95 ? 8.404 15.791 -21.190 1.00 54.19 95 THR A C 1
ATOM 715 O O . THR A 1 95 ? 7.945 16.790 -20.637 1.00 54.19 95 THR A O 1
ATOM 718 N N . VAL A 1 96 ? 9.427 15.868 -22.040 1.00 54.84 96 VAL A N 1
ATOM 719 C CA . VAL A 1 96 ? 9.907 17.104 -22.634 1.00 54.84 96 VAL A CA 1
ATOM 720 C C . VAL A 1 96 ? 8.768 17.590 -23.508 1.00 54.84 96 VAL A C 1
ATOM 722 O O . VAL A 1 96 ? 8.632 17.240 -24.676 1.00 54.84 96 VAL A O 1
ATOM 725 N N . SER A 1 97 ? 7.884 18.376 -22.900 1.00 52.91 97 SER A N 1
ATOM 726 C CA . SER A 1 97 ? 6.981 19.247 -23.625 1.00 52.91 97 SER A CA 1
ATOM 727 C C . SER A 1 97 ? 7.873 20.120 -24.500 1.00 52.91 97 SER A C 1
ATOM 729 O O . SER A 1 97 ? 8.490 21.072 -24.019 1.00 52.91 97 SER A O 1
ATOM 731 N N . CYS A 1 98 ? 8.010 19.746 -25.773 1.00 44.38 98 CYS A N 1
ATOM 732 C CA . CYS A 1 98 ? 8.655 20.541 -26.808 1.00 44.38 98 CYS A CA 1
ATOM 733 C C . CYS A 1 98 ? 7.837 21.821 -27.011 1.00 44.38 98 CYS A C 1
ATOM 735 O O . CYS A 1 98 ? 7.119 21.971 -27.989 1.00 44.38 98 CYS A O 1
ATOM 737 N N . LYS A 1 99 ? 7.907 22.754 -26.061 1.00 50.62 99 LYS A N 1
ATOM 738 C CA . LYS A 1 99 ? 7.350 24.102 -26.198 1.00 50.62 99 LYS A CA 1
ATOM 739 C C . LYS A 1 99 ? 8.424 25.177 -26.334 1.00 50.62 99 LYS A C 1
ATOM 741 O O . LYS A 1 99 ? 8.081 26.351 -26.372 1.00 50.62 99 LYS A O 1
ATOM 746 N N . LYS A 1 100 ? 9.705 24.812 -26.470 1.00 53.25 100 LYS A N 1
ATOM 747 C CA . LYS A 1 100 ? 10.796 25.772 -26.733 1.00 53.25 100 LYS A CA 1
ATOM 748 C C . LYS A 1 100 ? 11.914 25.248 -27.652 1.00 53.25 100 LYS A C 1
ATOM 750 O O . LYS A 1 100 ? 13.074 25.561 -27.434 1.00 53.25 100 LYS A O 1
ATOM 755 N N . LEU A 1 101 ? 11.588 24.506 -28.716 1.00 45.75 101 LEU A N 1
ATOM 756 C CA . LEU A 1 101 ? 12.553 24.273 -29.813 1.00 45.75 101 LEU A CA 1
ATOM 757 C C . LEU A 1 101 ? 12.419 25.268 -30.982 1.00 45.75 101 LEU A C 1
ATOM 759 O O . LEU A 1 101 ? 13.212 25.224 -31.913 1.00 45.75 101 LEU A O 1
ATOM 763 N N . HIS A 1 102 ? 11.501 26.238 -30.910 1.00 47.41 102 HIS A N 1
ATOM 764 C CA . HIS A 1 102 ? 11.401 27.316 -31.907 1.00 47.41 102 HIS A CA 1
ATOM 765 C C . HIS A 1 102 ? 12.452 28.431 -31.763 1.00 47.41 102 HIS A C 1
ATOM 767 O O . HIS A 1 102 ? 12.369 29.423 -32.477 1.00 47.41 102 HIS A O 1
ATOM 773 N N . GLN A 1 103 ? 13.444 28.298 -30.876 1.00 56.50 103 GLN A N 1
ATOM 774 C CA . GLN A 1 103 ? 14.460 29.343 -30.691 1.00 56.50 103 GLN A CA 1
ATOM 775 C C . GLN A 1 103 ? 15.903 28.888 -30.945 1.00 56.50 103 GLN A C 1
ATOM 777 O O . GLN A 1 103 ? 16.825 29.634 -30.638 1.00 56.50 103 GLN A O 1
ATOM 782 N N . LEU A 1 104 ? 16.115 27.699 -31.528 1.00 49.72 104 LEU A N 1
ATOM 783 C CA . LEU A 1 104 ? 17.462 27.173 -31.804 1.00 49.72 104 LEU A CA 1
ATOM 784 C C . LEU A 1 104 ? 17.661 26.684 -33.251 1.00 49.72 104 LEU A C 1
ATOM 786 O O . LEU A 1 104 ? 18.478 25.808 -33.504 1.00 49.72 104 LEU A O 1
ATOM 790 N N . PHE A 1 105 ? 16.922 27.249 -34.208 1.00 47.12 105 PHE A N 1
ATOM 791 C CA . PHE A 1 105 ? 17.156 27.037 -35.644 1.00 47.12 105 PHE A CA 1
ATOM 792 C C . PHE A 1 105 ? 17.201 28.356 -36.428 1.00 47.12 105 PHE A C 1
ATOM 794 O O . PHE A 1 105 ? 16.708 28.441 -37.547 1.00 47.12 105 PHE A O 1
ATOM 801 N N . ILE A 1 106 ? 17.818 29.395 -35.858 1.00 44.22 106 ILE A N 1
ATOM 802 C CA . ILE A 1 106 ? 18.296 30.531 -36.656 1.00 44.22 106 ILE A CA 1
ATOM 803 C C . ILE A 1 106 ? 19.812 30.372 -36.805 1.00 44.22 106 ILE A C 1
ATOM 805 O O . ILE A 1 106 ? 20.578 30.831 -35.965 1.00 44.22 106 ILE A O 1
ATOM 809 N N . ASN A 1 107 ? 20.233 29.680 -37.862 1.00 43.00 107 ASN A N 1
ATOM 810 C CA . ASN A 1 107 ? 21.578 29.805 -38.434 1.00 43.00 107 ASN A CA 1
ATOM 811 C C . ASN A 1 107 ? 21.473 30.707 -39.687 1.00 43.00 107 ASN A C 1
ATOM 813 O O . ASN A 1 107 ? 20.376 30.861 -40.223 1.00 43.00 107 ASN A O 1
ATOM 817 N N . PRO A 1 108 ? 22.587 31.137 -40.295 1.00 49.34 108 PRO A N 1
ATOM 818 C CA . PRO A 1 108 ? 23.528 32.174 -39.873 1.00 49.34 108 PRO A CA 1
ATOM 819 C C . PRO A 1 108 ? 23.558 33.314 -40.923 1.00 49.34 108 PRO A C 1
ATOM 821 O O . PRO A 1 108 ? 23.201 33.095 -42.075 1.00 49.34 108 PRO A O 1
ATOM 824 N N . SER A 1 109 ? 24.043 34.516 -40.601 1.00 33.56 109 SER A N 1
ATOM 825 C CA . SER A 1 109 ? 24.524 35.407 -41.669 1.00 33.56 109 SER A CA 1
ATOM 826 C C . SER A 1 109 ? 25.696 36.246 -41.194 1.00 33.56 109 SER A C 1
ATOM 828 O O . SER A 1 109 ? 25.588 37.078 -40.298 1.00 33.56 109 SER A O 1
ATOM 830 N N . PHE A 1 110 ? 26.835 35.945 -41.797 1.00 43.19 110 PHE A N 1
ATOM 831 C CA . PHE A 1 110 ? 28.021 36.772 -41.838 1.00 43.19 110 PHE A CA 1
ATOM 832 C C . PHE A 1 110 ? 27.736 37.917 -42.811 1.00 43.19 110 PHE A C 1
ATOM 834 O O . PHE A 1 110 ? 27.354 37.625 -43.938 1.00 43.19 110 PHE A O 1
ATOM 841 N N . GLU A 1 111 ? 27.936 39.173 -42.413 1.00 35.16 111 GLU A N 1
ATOM 842 C CA . GLU A 1 111 ? 28.570 40.157 -43.297 1.00 35.16 111 GLU A CA 1
ATOM 843 C C . GLU A 1 111 ? 28.991 41.403 -42.525 1.00 35.16 111 GLU A C 1
ATOM 845 O O . GLU A 1 111 ? 28.188 42.074 -41.879 1.00 35.16 111 GLU A O 1
ATOM 850 N N . GLY A 1 112 ? 30.300 41.649 -42.571 1.00 38.22 112 GLY A N 1
ATOM 851 C CA . GLY A 1 112 ? 30.933 42.852 -42.073 1.00 38.22 112 GLY A CA 1
ATOM 852 C C . GLY A 1 112 ? 30.688 44.034 -43.003 1.00 38.22 112 GLY A C 1
ATOM 853 O O . GLY A 1 112 ? 30.634 43.920 -44.226 1.00 38.22 112 GLY A O 1
ATOM 854 N N . ASP A 1 113 ? 30.582 45.192 -42.388 1.00 37.31 113 ASP A N 1
ATOM 855 C CA . ASP A 1 113 ? 30.579 46.504 -42.995 1.00 37.31 113 ASP A CA 1
ATOM 856 C C . ASP A 1 113 ? 32.015 46.946 -43.320 1.00 37.31 113 ASP A C 1
ATOM 858 O O . ASP A 1 113 ? 32.805 47.322 -42.457 1.00 37.31 113 ASP A O 1
ATOM 862 N N . GLY A 1 114 ? 32.372 46.923 -44.606 1.00 41.84 114 GLY A N 1
ATOM 863 C CA . GLY A 1 114 ? 33.695 47.359 -45.051 1.00 41.84 114 GLY A CA 1
ATOM 864 C C . GLY A 1 114 ? 33.813 47.598 -46.553 1.00 41.84 114 GLY A C 1
ATOM 865 O O . GLY A 1 114 ? 34.521 46.860 -47.220 1.00 41.84 114 GLY A O 1
ATOM 866 N N . LYS A 1 115 ? 33.145 48.652 -47.050 1.00 43.38 115 LYS A N 1
ATOM 867 C CA . LYS A 1 115 ? 33.333 49.348 -48.348 1.00 43.38 115 LYS A CA 1
ATOM 868 C C . LYS A 1 115 ? 33.547 48.488 -49.606 1.00 43.38 115 LYS A C 1
ATOM 870 O O . LYS A 1 115 ? 34.656 48.042 -49.872 1.00 43.38 115 LYS A O 1
ATOM 875 N N . LEU A 1 116 ? 32.569 48.515 -50.515 1.00 34.06 116 LEU A N 1
ATOM 876 C CA . LEU A 1 116 ? 32.826 48.404 -51.955 1.00 34.06 116 LEU A CA 1
ATOM 877 C C . LEU A 1 116 ? 31.966 49.413 -52.722 1.00 34.06 116 LEU A C 1
ATOM 879 O O . LEU A 1 116 ? 30.786 4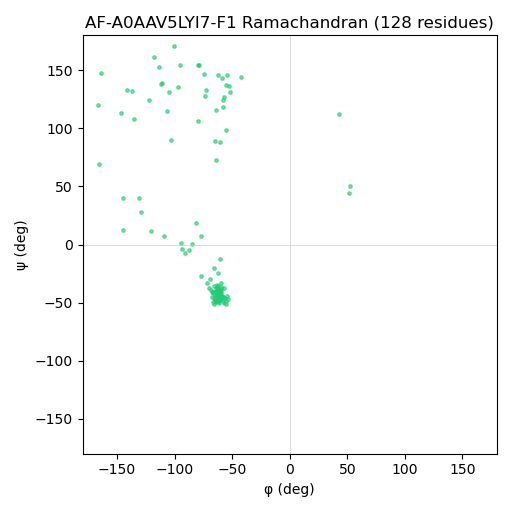9.614 -52.446 1.00 34.06 116 LEU A O 1
ATOM 883 N N . ASN A 1 117 ? 32.642 50.121 -53.617 1.00 34.78 117 ASN A N 1
ATOM 884 C CA . ASN A 1 117 ? 32.201 51.355 -54.242 1.00 34.78 117 ASN A CA 1
ATOM 885 C C . ASN A 1 117 ? 31.189 51.113 -55.373 1.00 34.78 117 ASN A C 1
ATOM 887 O O . ASN A 1 117 ? 31.182 50.072 -56.023 1.00 34.78 117 ASN A O 1
ATOM 891 N N . MET A 1 118 ? 30.385 52.150 -55.605 1.00 37.28 118 MET A N 1
ATOM 892 C CA . MET A 1 118 ? 29.459 52.379 -56.717 1.00 37.28 118 MET A CA 1
ATOM 893 C C . MET A 1 118 ? 30.011 51.988 -58.100 1.00 37.28 118 MET A C 1
ATOM 895 O O . MET A 1 118 ? 31.158 52.308 -58.394 1.00 37.28 118 MET A O 1
ATOM 899 N N . LEU A 1 119 ? 29.146 51.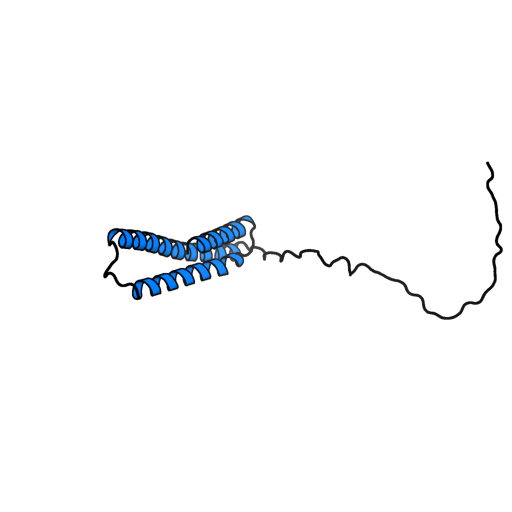459 -58.977 1.00 38.34 119 LEU A N 1
ATOM 900 C CA . LEU A 1 119 ? 28.844 52.014 -60.313 1.00 38.34 119 LEU A CA 1
ATOM 901 C C . LEU A 1 119 ? 27.529 51.388 -60.856 1.00 38.34 119 LEU A C 1
ATOM 903 O O . LEU A 1 119 ? 27.209 50.251 -60.504 1.00 38.34 119 LEU A O 1
ATOM 907 N N . PRO A 1 120 ? 26.727 52.128 -61.649 1.00 48.88 120 PRO A N 1
ATOM 908 C CA . PRO A 1 120 ? 25.286 51.915 -61.770 1.00 48.88 120 PRO A CA 1
ATOM 909 C C . PRO A 1 120 ? 24.913 51.027 -62.963 1.00 48.88 120 PRO A C 1
ATOM 911 O O . PRO A 1 120 ? 25.607 51.009 -63.980 1.00 48.88 120 PRO A O 1
ATOM 914 N N . ARG A 1 121 ? 23.759 50.352 -62.886 1.00 37.28 121 ARG A N 1
ATOM 915 C CA . ARG A 1 121 ? 23.124 49.719 -64.049 1.00 37.28 121 ARG A CA 1
ATOM 916 C C . ARG A 1 121 ? 21.713 50.273 -64.225 1.00 37.28 121 ARG A C 1
ATOM 918 O O . ARG A 1 121 ? 20.930 50.276 -63.283 1.00 37.28 121 ARG A O 1
ATOM 925 N N . GLN A 1 122 ? 21.476 50.795 -65.425 1.00 38.44 122 GLN A N 1
ATOM 926 C CA . GLN A 1 122 ? 20.290 51.532 -65.847 1.00 38.44 122 GLN A CA 1
ATOM 927 C C . GLN A 1 122 ? 18.986 50.739 -65.700 1.00 38.44 122 GLN A C 1
ATOM 929 O O . GLN A 1 122 ? 18.943 49.542 -65.988 1.00 38.44 122 GLN A O 1
ATOM 934 N N . GLU A 1 123 ? 17.935 51.465 -65.316 1.00 45.66 123 GLU A N 1
ATOM 935 C CA . GLU A 1 123 ? 16.532 51.129 -65.555 1.00 45.66 123 GLU A CA 1
ATOM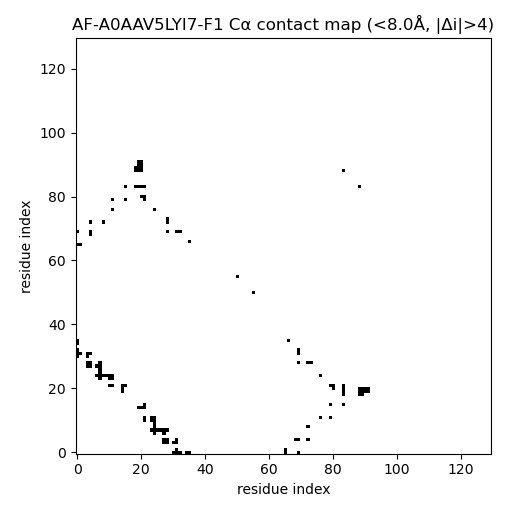 936 C C . GLU A 1 123 ? 16.299 50.907 -67.051 1.00 45.66 123 GLU A C 1
ATOM 938 O O . GLU A 1 123 ? 16.779 51.693 -67.863 1.00 45.66 123 GLU A O 1
ATOM 943 N N . ASN A 1 124 ? 15.540 49.870 -67.402 1.00 39.00 124 ASN A N 1
ATOM 944 C CA . ASN A 1 124 ? 14.777 49.846 -68.641 1.00 39.00 124 ASN A CA 1
ATOM 945 C C . ASN A 1 124 ? 13.428 49.184 -68.377 1.00 39.00 124 ASN A C 1
ATOM 947 O O . ASN A 1 124 ? 13.319 48.138 -67.738 1.00 39.00 124 ASN A O 1
ATOM 951 N N . ASN A 1 125 ? 12.418 49.872 -68.881 1.00 46.62 125 ASN A N 1
ATOM 952 C CA . ASN A 1 125 ? 11.011 49.756 -68.574 1.00 46.62 125 ASN A CA 1
ATOM 953 C C . ASN A 1 125 ? 10.370 49.038 -69.756 1.00 46.62 125 ASN A C 1
ATOM 955 O O . ASN A 1 125 ? 10.557 49.511 -70.873 1.00 46.62 125 ASN A O 1
ATOM 959 N N . GLU A 1 126 ? 9.559 48.003 -69.544 1.00 45.50 126 GLU A N 1
ATOM 960 C CA . GLU A 1 126 ? 8.591 47.596 -70.568 1.00 45.50 126 GLU A CA 1
ATOM 961 C C . GLU A 1 126 ? 7.221 47.312 -69.948 1.00 45.50 126 GLU A C 1
ATOM 963 O O . GLU A 1 126 ? 6.998 46.340 -69.227 1.00 45.50 126 GLU A O 1
ATOM 968 N N . SER A 1 127 ? 6.313 48.245 -70.247 1.00 50.34 127 SER A N 1
ATOM 969 C CA . SER A 1 127 ? 4.863 48.116 -70.201 1.00 50.34 127 SER A CA 1
ATOM 970 C C . SER A 1 127 ? 4.396 46.904 -70.998 1.00 50.34 127 SER A C 1
ATOM 972 O O . SER A 1 127 ? 4.761 46.759 -72.161 1.00 50.34 127 SER A O 1
ATOM 974 N N . ILE A 1 128 ? 3.463 46.132 -70.443 1.00 49.25 128 ILE A N 1
ATOM 975 C CA . ILE A 1 128 ? 2.551 45.324 -71.255 1.00 49.25 128 ILE A CA 1
ATOM 976 C C . ILE A 1 128 ? 1.186 46.007 -71.199 1.00 49.25 128 ILE A C 1
ATOM 978 O O . ILE A 1 128 ? 0.587 46.159 -70.135 1.00 49.25 128 ILE A O 1
ATOM 982 N N . THR A 1 129 ? 0.751 46.481 -72.363 1.00 50.28 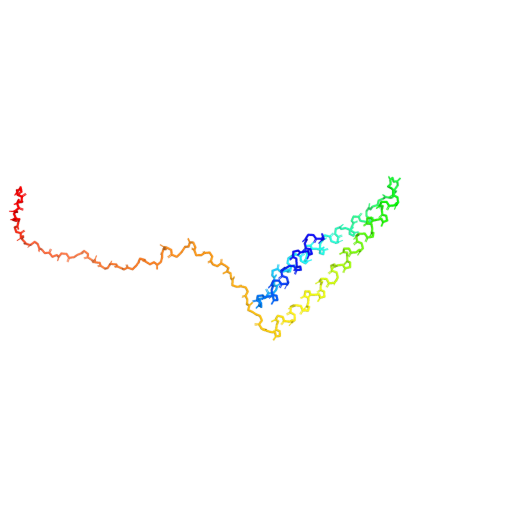129 THR A N 1
ATOM 983 C CA . THR A 1 129 ? -0.604 46.962 -72.636 1.00 50.28 129 THR A CA 1
ATOM 984 C C . THR A 1 129 ? -1.396 45.829 -73.284 1.00 50.28 129 THR A C 1
ATOM 986 O O . THR A 1 129 ? -0.875 45.190 -74.191 1.00 50.28 129 THR A O 1
ATOM 989 N N . ASN A 1 130 ? -2.635 45.671 -72.801 1.00 46.38 130 ASN A N 1
ATOM 990 C CA . ASN A 1 130 ? -3.815 44.986 -73.359 1.00 46.38 130 ASN A CA 1
ATOM 991 C C . ASN A 1 130 ? -3.713 43.519 -73.798 1.00 46.38 130 ASN A C 1
ATOM 993 O O . ASN A 1 130 ? -3.148 43.238 -74.873 1.00 46.38 130 ASN A O 1
#

Sequence (130 aa):
MSAESSKALRELATAIKTMTEPSSASPYLENSKSAMNHLKTALKDFSLESTDLLAILQAATVASILVEIIKCMEKISKAVHELSKLARFKNAEPTVSCKKLHQLFINPSFEGDGKLNMLPRQENNESITN

Organism: NCBI:txid152421

Mean predicted aligned error: 14.17 Å

InterPro domains:
  IPR020966 Aluminum-activated malate transporter [PF11744] (1-45)

Foldseek 3Di:
DVVLLVQLVVLLVVCVVQLAQSVSSVVSLVVLVVVLVVVVVCVVVDDDPDDDPVVVVVVVVVSVVSVVSSVVSVVSNVVSNVVSVVVVRHHDDDPPPPPPPVPPPDDDDDDDDDDDDDDDDDDDDDDDDD

Secondary structure (DSSP, 8-state):
-HHHHHHHHHHHHHHHHHTB-GGGGHHHHHHHHHHHHHHHHHHHS---TTS-HHHHHHHHHHHHHHHHHHHHHHHHHHHHHHHHHHTTPBP--------S-TTS--------------------------

Radius of gyration: 33.83 Å; Cα contacts (8 Å, |Δi|>4): 70; chains: 1; bounding box: 57×60×99 Å

Nearest PDB structures (foldseek):
  7voj-assembly1_B  TM=9.240E-01  e=3.385E-03  Arabidopsis thaliana

Solvent-accessible surface area (backbone atoms only — not comparable to full-atom values): 8108 Å² total; per-residue (Å²): 75,70,69,32,43,55,50,17,54,49,36,42,52,46,17,63,77,69,42,26,51,51,70,80,16,50,65,28,47,52,51,20,52,50,43,49,51,52,51,55,51,53,61,71,72,58,78,70,94,86,58,62,63,67,61,49,53,52,51,51,49,53,51,50,52,53,52,52,51,52,59,51,47,53,53,51,51,52,51,50,53,52,47,32,63,77,70,60,37,41,75,70,74,77,84,74,74,82,82,73,69,91,77,80,78,84,78,85,84,90,80,84,92,74,88,83,81,89,83,89,80,82,88,83,85,81,87,85,80,134

pLDDT: mean 79.82, std 22.8, range [33.56, 98.5]